Protein AF-A0A9P6V742-F1 (afdb_monomer)

Secondary structure (DSSP, 8-state):
--HHHHHHHHHHHHHHHH-TT-HHHHHHHHHHHHHHT-HHHHHHHHHHHHHTT-TTHHHHHHHHHHHHHHHHHHHHHHHHTT-

Nearest PDB structures (foldseek):
  5lyp-assembly1_A  TM=8.861E-01  e=2.647E-02  Saccharomyces cerevisiae
  3sz7-assembly1_A  TM=9.044E-01  e=6.900E-02  Aspergillus fumigatus Af293
  4apo-assembly1_A  TM=8.701E-01  e=8.768E-02  Homo sapiens
  7x9r-assembly1_A  TM=7.379E-01  e=1.333E-01  Listeria monocytogenes
  3rkv-assembly1_A  TM=7.466E-01  e=8.535E-01  Caenorhabditis elegans

Structure (mmCIF, N/CA/C/O backbone):
data_AF-A0A9P6V742-F1
#
_entry.id   AF-A0A9P6V742-F1
#
loop_
_atom_site.group_PDB
_atom_site.id
_atom_site.type_symbol
_atom_site.label_atom_id
_atom_site.label_alt_id
_atom_site.label_comp_id
_atom_site.label_asym_id
_atom_site.label_entity_id
_atom_site.label_seq_id
_atom_site.pdbx_PDB_ins_code
_atom_site.Cartn_x
_atom_site.Cartn_y
_atom_site.Cartn_z
_atom_site.occupancy
_atom_site.B_iso_or_equiv
_atom_site.auth_seq_id
_atom_site.auth_comp_id
_atom_site.auth_asym_id
_atom_site.auth_atom_id
_atom_site.pdbx_PDB_model_num
ATOM 1 N N . LEU A 1 1 ? -11.757 13.053 3.386 1.00 50.06 1 LEU A N 1
ATOM 2 C CA . LEU A 1 1 ? -11.159 12.490 2.159 1.00 50.06 1 LEU A CA 1
ATOM 3 C C . LEU A 1 1 ? -10.182 13.523 1.629 1.00 50.06 1 LEU A C 1
ATOM 5 O O . LEU A 1 1 ? -10.605 14.604 1.236 1.00 50.06 1 LEU A O 1
ATOM 9 N N . ASN A 1 2 ? -8.883 13.258 1.764 1.00 64.31 2 ASN A N 1
ATOM 10 C CA . ASN A 1 2 ? -7.852 14.115 1.187 1.00 64.31 2 ASN A CA 1
ATOM 11 C C . ASN A 1 2 ? -7.801 13.779 -0.302 1.00 64.31 2 ASN A C 1
ATOM 13 O O . ASN A 1 2 ? -7.158 12.803 -0.666 1.00 64.31 2 ASN A O 1
ATOM 17 N N . SER A 1 3 ? -8.489 14.561 -1.137 1.00 79.50 3 SER A N 1
ATOM 18 C CA . SER A 1 3 ? -8.648 14.319 -2.584 1.00 79.50 3 SER A CA 1
ATOM 19 C C . SER A 1 3 ? -7.341 13.950 -3.308 1.00 79.50 3 SER A C 1
ATOM 21 O O . SER A 1 3 ? -7.358 13.174 -4.258 1.00 79.50 3 SER A O 1
ATOM 23 N N . ASN A 1 4 ? -6.203 14.459 -2.826 1.00 88.38 4 ASN A N 1
ATOM 24 C CA . ASN A 1 4 ? -4.876 14.175 -3.374 1.00 88.38 4 ASN A CA 1
ATOM 25 C C . ASN A 1 4 ? -4.405 12.734 -3.102 1.00 88.38 4 ASN A C 1
ATOM 27 O O . ASN A 1 4 ? -3.702 12.158 -3.924 1.00 88.38 4 ASN A O 1
ATOM 31 N N . LEU A 1 5 ? -4.779 12.146 -1.961 1.00 90.75 5 LEU A N 1
ATOM 32 C CA . LEU A 1 5 ? -4.426 10.766 -1.612 1.00 90.75 5 LEU A CA 1
ATOM 33 C C . LEU A 1 5 ? -5.238 9.760 -2.427 1.00 90.75 5 LEU A C 1
ATOM 35 O O . LEU A 1 5 ? -4.685 8.766 -2.883 1.00 90.75 5 LEU A O 1
ATOM 39 N N . ASP A 1 6 ? -6.520 10.045 -2.664 1.00 90.19 6 ASP A N 1
ATOM 40 C CA . ASP A 1 6 ? -7.370 9.194 -3.502 1.00 90.19 6 ASP A CA 1
ATOM 41 C C . ASP A 1 6 ? -6.883 9.200 -4.960 1.00 90.19 6 ASP A C 1
ATOM 43 O O . ASP A 1 6 ? -6.900 8.176 -5.641 1.00 90.19 6 ASP A O 1
ATOM 47 N N . GLU A 1 7 ? -6.414 10.348 -5.454 1.00 93.12 7 GLU A N 1
ATOM 48 C CA . GLU A 1 7 ? -5.790 10.452 -6.773 1.00 93.12 7 GLU A CA 1
ATOM 49 C C . GLU A 1 7 ? -4.435 9.741 -6.844 1.00 93.12 7 GLU A C 1
ATOM 51 O O . GLU A 1 7 ? -4.209 8.959 -7.770 1.00 93.12 7 GLU A O 1
ATOM 56 N N . ALA A 1 8 ? -3.573 9.928 -5.841 1.00 95.50 8 ALA 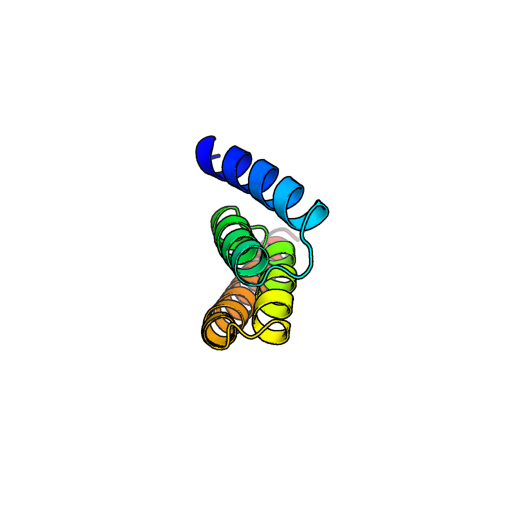A N 1
ATOM 57 C CA . ALA A 1 8 ? -2.308 9.204 -5.742 1.00 95.50 8 ALA A CA 1
ATOM 58 C C . ALA A 1 8 ? -2.527 7.684 -5.722 1.00 95.50 8 ALA A C 1
ATOM 60 O O . ALA A 1 8 ? -1.815 6.956 -6.414 1.00 95.50 8 ALA A O 1
ATOM 61 N N . LEU A 1 9 ? -3.547 7.210 -4.997 1.00 95.12 9 LEU A N 1
ATOM 62 C CA . LEU A 1 9 ? -3.899 5.796 -4.939 1.00 95.12 9 LEU A CA 1
ATOM 63 C C . LEU A 1 9 ? -4.267 5.267 -6.327 1.00 95.12 9 LEU A C 1
ATOM 65 O O . LEU A 1 9 ? -3.717 4.256 -6.754 1.00 95.12 9 LEU A O 1
ATOM 69 N N . ARG A 1 10 ? -5.128 5.979 -7.070 1.00 95.25 10 ARG A N 1
ATOM 70 C CA . ARG A 1 10 ? -5.498 5.591 -8.443 1.00 95.25 10 ARG A CA 1
ATOM 71 C C . ARG A 1 10 ? -4.285 5.534 -9.372 1.00 95.25 10 ARG A C 1
ATOM 73 O O . ARG A 1 10 ? -4.154 4.585 -10.144 1.00 95.25 10 ARG A O 1
ATOM 80 N N . HIS A 1 11 ? -3.400 6.529 -9.310 1.00 96.75 11 HIS A N 1
ATOM 81 C CA . HIS A 1 11 ? -2.199 6.551 -10.147 1.00 96.75 11 HIS A CA 1
ATOM 82 C C . HIS A 1 11 ? -1.235 5.415 -9.807 1.00 96.75 11 HIS A C 1
ATOM 84 O O . HIS A 1 11 ? -0.721 4.767 -10.717 1.00 96.75 11 HIS A O 1
ATOM 90 N N . LEU A 1 12 ? -1.030 5.130 -8.521 1.00 97.81 12 LEU A N 1
ATOM 91 C CA . LEU A 1 12 ? -0.168 4.033 -8.086 1.00 97.81 12 LEU A CA 1
ATOM 92 C C . LEU A 1 12 ? -0.762 2.663 -8.408 1.00 97.81 12 LEU A C 1
ATOM 94 O O . LEU A 1 12 ? -0.023 1.776 -8.813 1.00 97.81 12 LEU A O 1
ATOM 98 N N . GLN A 1 13 ? -2.082 2.492 -8.319 1.00 97.56 13 GLN A N 1
ATOM 99 C CA . GLN A 1 13 ? -2.752 1.271 -8.776 1.00 97.56 13 GLN A CA 1
ATOM 100 C C . GLN A 1 13 ? -2.564 1.062 -10.285 1.00 97.56 13 GLN A C 1
ATOM 102 O O . GLN A 1 13 ? -2.241 -0.041 -10.722 1.00 97.56 13 GLN A O 1
ATOM 107 N N . ALA A 1 14 ? -2.711 2.118 -11.092 1.00 98.12 14 ALA A N 1
ATOM 108 C CA . ALA A 1 14 ? -2.447 2.042 -12.527 1.00 98.12 14 ALA A CA 1
ATOM 109 C C . ALA A 1 14 ? -0.975 1.705 -12.822 1.00 98.12 14 ALA A C 1
ATOM 111 O O . ALA A 1 14 ? -0.699 0.855 -13.667 1.00 98.12 14 ALA A O 1
ATOM 112 N N . ALA A 1 15 ? -0.037 2.3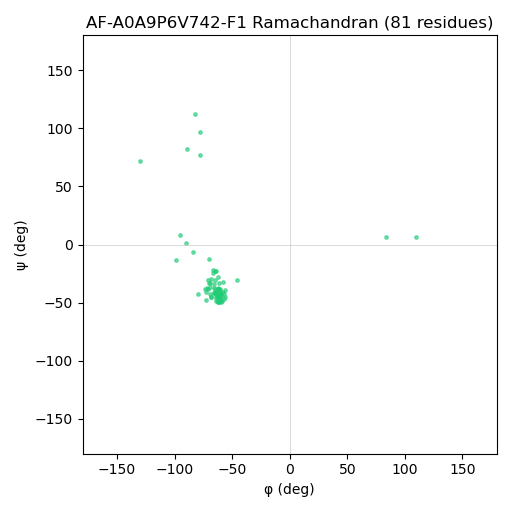17 -12.096 1.00 98.19 15 ALA A N 1
ATOM 113 C CA . ALA A 1 15 ? 1.388 2.032 -12.223 1.00 98.19 15 ALA A CA 1
ATOM 114 C C . ALA A 1 15 ? 1.717 0.578 -11.835 1.00 98.19 15 ALA A C 1
ATOM 116 O O . ALA A 1 15 ? 2.417 -0.103 -12.579 1.00 98.19 15 ALA A O 1
ATOM 117 N N . ALA A 1 16 ? 1.144 0.070 -10.740 1.00 97.94 16 ALA A N 1
ATOM 118 C CA . ALA A 1 16 ? 1.323 -1.310 -10.286 1.00 97.94 16 ALA A CA 1
ATOM 119 C C . ALA A 1 16 ? 0.735 -2.336 -11.268 1.00 97.94 16 ALA A C 1
ATOM 121 O O . ALA A 1 16 ? 1.277 -3.428 -11.413 1.00 97.94 16 ALA A O 1
ATOM 122 N N . ASN A 1 17 ? -0.332 -1.983 -11.992 1.00 97.69 17 ASN A N 1
ATOM 123 C CA . ASN A 1 17 ? -0.872 -2.828 -13.061 1.00 97.69 17 ASN A CA 1
ATOM 124 C C . ASN A 1 17 ? 0.062 -2.904 -14.279 1.00 97.69 17 ASN A C 1
ATOM 126 O O . ASN A 1 17 ? 0.109 -3.932 -14.950 1.00 97.69 17 ASN A O 1
ATOM 130 N N . ILE A 1 18 ? 0.789 -1.824 -14.579 1.00 98.56 18 ILE A N 1
ATOM 131 C CA . ILE A 1 18 ? 1.734 -1.764 -1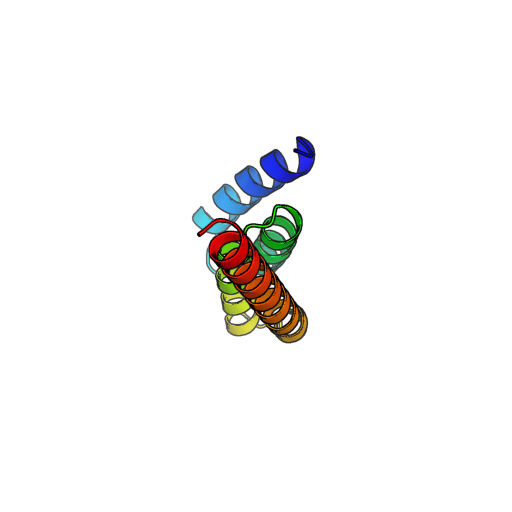5.705 1.00 98.56 18 ILE A CA 1
ATOM 132 C C . ILE A 1 18 ? 3.056 -2.449 -15.340 1.00 98.56 18 ILE A C 1
ATOM 134 O O . ILE A 1 18 ? 3.611 -3.193 -16.147 1.00 98.56 18 ILE A O 1
ATOM 138 N N . ALA A 1 19 ? 3.556 -2.206 -14.130 1.00 98.06 19 ALA A N 1
ATOM 139 C CA . ALA A 1 19 ? 4.851 -2.676 -13.655 1.00 98.06 19 ALA A CA 1
ATOM 140 C C . ALA A 1 19 ? 4.712 -3.357 -12.279 1.00 98.06 19 ALA A C 1
ATOM 142 O O . ALA A 1 19 ? 5.158 -2.821 -11.264 1.00 98.06 19 ALA A O 1
ATOM 143 N N . PRO A 1 20 ? 4.113 -4.561 -12.215 1.00 97.75 20 PRO A N 1
ATOM 144 C CA . PRO A 1 20 ? 3.834 -5.227 -10.941 1.00 97.75 20 PRO A CA 1
ATOM 145 C C . PRO A 1 20 ? 5.094 -5.661 -10.181 1.00 97.75 20 PRO A C 1
ATOM 147 O O . PRO A 1 20 ? 5.028 -5.848 -8.970 1.00 97.75 20 PRO A O 1
ATOM 150 N N . GLN A 1 21 ? 6.224 -5.816 -10.878 1.00 98.00 21 GLN A N 1
ATOM 151 C CA . GLN A 1 21 ? 7.517 -6.219 -10.308 1.00 98.00 21 GLN A CA 1
ATOM 152 C C . GLN A 1 21 ? 8.431 -5.032 -9.969 1.00 98.00 21 GLN A C 1
ATOM 154 O O . GLN A 1 21 ? 9.598 -5.227 -9.642 1.00 98.00 21 GLN A O 1
ATOM 159 N N . ASP A 1 22 ? 7.930 -3.803 -10.063 1.00 98.50 22 ASP A N 1
ATOM 160 C CA . ASP A 1 22 ? 8.676 -2.631 -9.624 1.00 98.50 22 ASP A CA 1
ATOM 161 C C . ASP A 1 22 ? 8.514 -2.456 -8.108 1.00 98.50 22 ASP A C 1
ATOM 163 O O . ASP A 1 22 ? 7.423 -2.171 -7.601 1.00 98.50 22 ASP A O 1
ATOM 167 N N . ALA A 1 23 ? 9.610 -2.659 -7.377 1.00 98.25 23 ALA A N 1
ATOM 168 C CA . ALA A 1 23 ? 9.602 -2.629 -5.922 1.00 98.25 23 ALA A CA 1
ATOM 169 C C . ALA A 1 23 ? 9.194 -1.253 -5.368 1.00 98.25 23 ALA A C 1
ATOM 171 O O . ALA A 1 23 ? 8.472 -1.184 -4.372 1.00 98.25 23 ALA A O 1
ATOM 172 N N . GLU A 1 24 ? 9.615 -0.157 -6.010 1.00 98.31 24 GLU A N 1
ATOM 173 C CA . GLU A 1 24 ? 9.317 1.204 -5.555 1.00 98.31 24 GLU A CA 1
ATOM 174 C C . GLU A 1 24 ? 7.843 1.548 -5.762 1.00 98.31 24 GLU A C 1
ATOM 176 O O . GLU A 1 24 ? 7.222 2.165 -4.893 1.00 98.31 24 GLU A O 1
ATOM 181 N N . ILE A 1 25 ? 7.249 1.103 -6.874 1.00 98.44 25 ILE A N 1
ATOM 182 C CA . ILE A 1 25 ? 5.807 1.249 -7.110 1.00 98.44 25 ILE A CA 1
ATOM 183 C C . ILE A 1 25 ? 5.017 0.503 -6.033 1.00 98.44 25 ILE A C 1
ATOM 185 O O . ILE A 1 25 ? 4.099 1.081 -5.447 1.00 98.44 25 ILE A O 1
ATOM 189 N N . GLN A 1 26 ? 5.393 -0.743 -5.724 1.00 98.69 26 GLN A N 1
ATOM 190 C CA . GLN A 1 26 ? 4.745 -1.516 -4.659 1.00 98.69 26 GLN A CA 1
ATOM 191 C C . GLN A 1 26 ? 4.920 -0.849 -3.288 1.00 98.69 26 GLN A C 1
ATOM 193 O O . GLN A 1 26 ? 3.967 -0.735 -2.518 1.00 98.69 26 GLN A O 1
ATOM 198 N N . PHE A 1 27 ? 6.107 -0.321 -2.991 1.00 98.69 27 PHE A N 1
ATOM 199 C CA . PHE A 1 27 ? 6.355 0.399 -1.745 1.00 98.69 27 PHE A CA 1
ATOM 200 C C . PHE A 1 27 ? 5.479 1.651 -1.618 1.00 98.69 27 PHE A C 1
ATOM 202 O O . PHE A 1 27 ? 4.800 1.835 -0.606 1.00 98.69 27 PHE A O 1
ATOM 209 N N . ASN A 1 28 ? 5.442 2.486 -2.657 1.00 98.19 28 ASN A N 1
ATOM 210 C CA . ASN A 1 28 ? 4.653 3.716 -2.672 1.00 98.19 28 ASN A CA 1
ATOM 211 C C . ASN A 1 28 ? 3.147 3.430 -2.612 1.00 98.19 28 ASN A C 1
ATOM 213 O O . ASN A 1 28 ? 2.416 4.126 -1.903 1.00 98.19 28 ASN A O 1
ATOM 217 N N . LEU A 1 29 ? 2.676 2.381 -3.296 1.00 98.44 29 LEU A N 1
ATOM 218 C CA . LEU A 1 29 ? 1.294 1.917 -3.183 1.00 98.44 29 LEU A CA 1
ATOM 219 C C . LEU A 1 29 ? 0.972 1.491 -1.744 1.00 98.44 29 LEU A C 1
ATOM 221 O O . LEU A 1 29 ? -0.109 1.814 -1.248 1.00 98.44 29 LEU A O 1
ATOM 225 N N . GLY A 1 30 ? 1.916 0.848 -1.050 1.00 98.31 30 GLY A N 1
ATOM 226 C CA . GLY A 1 30 ? 1.811 0.523 0.372 1.00 98.31 30 GLY A CA 1
ATOM 227 C C . GLY A 1 30 ? 1.621 1.761 1.249 1.00 98.31 30 GLY A C 1
ATOM 228 O O . GLY A 1 30 ? 0.684 1.814 2.048 1.00 98.31 30 GLY A O 1
ATOM 229 N N . VAL A 1 31 ? 2.451 2.787 1.038 1.00 97.88 31 VAL A N 1
ATOM 230 C CA . VAL A 1 31 ? 2.385 4.067 1.766 1.00 97.88 31 VAL A CA 1
ATOM 231 C C . VAL A 1 31 ? 1.035 4.751 1.574 1.00 97.88 31 VAL A C 1
ATOM 233 O O . VAL A 1 31 ? 0.397 5.153 2.549 1.00 97.88 31 VAL A O 1
ATOM 236 N N . ILE A 1 32 ? 0.571 4.883 0.331 1.00 97.56 32 ILE A N 1
ATOM 237 C CA . ILE A 1 32 ? -0.685 5.588 0.053 1.00 97.56 32 ILE A CA 1
ATOM 238 C C . ILE A 1 32 ? -1.904 4.782 0.518 1.00 97.56 32 ILE A C 1
ATOM 240 O O . ILE A 1 32 ? -2.839 5.359 1.078 1.00 97.56 32 ILE A O 1
ATOM 244 N N . SER A 1 33 ? -1.886 3.456 0.377 1.00 97.75 33 SER A N 1
ATOM 245 C CA . SER A 1 33 ? -2.939 2.587 0.924 1.00 97.75 33 SER A CA 1
ATOM 246 C C . SER A 1 33 ? -3.029 2.722 2.451 1.00 97.75 33 SER A C 1
ATOM 248 O O . SER A 1 33 ? -4.111 2.871 3.015 1.00 97.75 33 SER A O 1
ATOM 250 N N . GLU A 1 34 ? -1.886 2.792 3.141 1.00 97.44 34 GLU A N 1
ATOM 251 C CA . GLU A 1 34 ? -1.846 2.995 4.590 1.00 97.44 34 GLU A CA 1
ATOM 252 C C . GLU A 1 34 ? -2.429 4.358 4.996 1.00 97.44 34 GLU A C 1
ATOM 254 O O . GLU A 1 34 ? -3.212 4.440 5.945 1.00 97.44 34 GLU A O 1
ATOM 259 N N . GLN A 1 35 ? -2.077 5.425 4.273 1.00 95.75 35 GLN A N 1
ATOM 260 C CA . GLN A 1 35 ? -2.563 6.782 4.546 1.00 95.75 35 GLN A CA 1
ATOM 261 C C . GLN A 1 35 ? -4.058 6.961 4.257 1.00 95.75 35 GLN A C 1
ATOM 263 O O . GLN A 1 35 ? -4.717 7.767 4.915 1.00 95.75 35 GLN A O 1
ATOM 268 N N . THR A 1 36 ? -4.600 6.213 3.296 1.00 94.31 36 THR A N 1
ATOM 269 C CA . THR A 1 36 ? -6.037 6.199 2.971 1.00 94.31 36 THR A CA 1
ATOM 270 C C . THR A 1 36 ? -6.844 5.256 3.872 1.00 94.31 36 THR A C 1
ATOM 272 O O . THR A 1 36 ? -8.074 5.285 3.852 1.00 94.31 36 THR A O 1
ATOM 275 N N . GLY A 1 37 ? -6.176 4.474 4.728 1.00 94.25 37 GLY A N 1
ATOM 276 C CA . GLY A 1 37 ? -6.809 3.540 5.661 1.00 94.25 37 GLY A CA 1
ATOM 277 C C . GLY A 1 37 ? -7.170 2.185 5.046 1.00 94.25 37 GLY A C 1
ATOM 278 O O . GLY A 1 37 ? -7.789 1.361 5.729 1.00 94.25 37 GLY A O 1
ATOM 279 N N . ASP A 1 38 ? -6.767 1.939 3.797 1.00 96.31 38 ASP A N 1
ATOM 280 C CA . ASP A 1 38 ? -6.795 0.624 3.163 1.00 96.31 38 ASP A CA 1
ATOM 281 C C . ASP A 1 38 ? -5.615 -0.219 3.668 1.00 96.31 38 ASP A C 1
ATOM 283 O O . ASP A 1 38 ? -4.577 -0.390 3.024 1.00 96.31 38 ASP A O 1
ATOM 287 N N . PHE A 1 39 ? -5.760 -0.727 4.891 1.00 97.81 39 PHE A N 1
ATOM 288 C CA . PHE A 1 39 ? -4.717 -1.533 5.516 1.00 97.81 39 PHE A CA 1
ATOM 289 C C . PHE A 1 39 ? -4.493 -2.875 4.813 1.00 97.81 39 PHE A C 1
ATOM 291 O O . PHE A 1 39 ? -3.396 -3.420 4.903 1.00 97.81 39 PHE A O 1
ATOM 298 N N . ASP A 1 40 ? -5.493 -3.404 4.106 1.00 98.19 40 ASP A N 1
ATOM 299 C CA . ASP A 1 40 ? -5.347 -4.632 3.325 1.00 98.19 40 ASP A CA 1
ATOM 300 C C . ASP A 1 40 ? -4.517 -4.397 2.062 1.00 98.19 40 ASP A C 1
ATOM 302 O O . ASP A 1 40 ? -3.542 -5.119 1.828 1.00 98.19 40 ASP A O 1
ATOM 306 N N . GLY A 1 41 ? -4.823 -3.338 1.307 1.00 97.94 41 GLY A N 1
ATOM 307 C CA . GLY A 1 41 ? -4.003 -2.901 0.178 1.00 97.94 41 GLY A CA 1
ATOM 308 C C . GLY A 1 41 ? -2.561 -2.615 0.594 1.00 97.94 41 GLY A C 1
ATOM 309 O O . GLY A 1 41 ? -1.621 -3.084 -0.049 1.00 97.94 41 GLY A O 1
ATOM 310 N N . ALA A 1 42 ? -2.373 -1.945 1.734 1.00 98.56 42 ALA A N 1
ATOM 311 C CA . ALA A 1 42 ? -1.047 -1.643 2.258 1.00 98.56 42 ALA A CA 1
ATOM 312 C C . ALA A 1 42 ? -0.243 -2.900 2.629 1.00 98.56 42 ALA A C 1
ATOM 314 O O . ALA A 1 42 ? 0.944 -2.984 2.318 1.00 98.56 42 ALA A O 1
ATOM 315 N N . ILE A 1 43 ? -0.876 -3.898 3.259 1.00 98.69 43 ILE A N 1
ATOM 316 C CA . ILE A 1 43 ? -0.226 -5.177 3.588 1.00 98.69 43 ILE A CA 1
ATOM 317 C C . ILE A 1 43 ? 0.246 -5.888 2.320 1.00 98.69 43 ILE A C 1
ATOM 319 O O . ILE A 1 43 ? 1.384 -6.360 2.284 1.00 98.69 43 ILE A O 1
ATOM 323 N N . ASN A 1 44 ? -0.601 -5.955 1.292 1.00 98.50 44 ASN A N 1
ATOM 324 C CA . ASN A 1 44 ? -0.265 -6.629 0.039 1.00 98.50 44 ASN A CA 1
ATOM 325 C C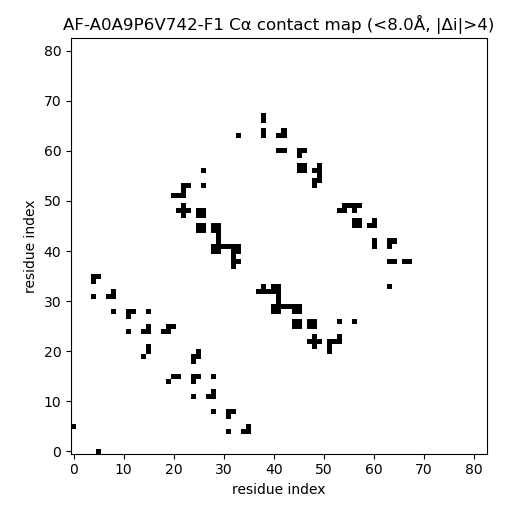 . ASN A 1 44 ? 0.903 -5.934 -0.668 1.00 98.50 44 ASN A C 1
ATOM 327 O O . ASN A 1 44 ? 1.884 -6.584 -1.024 1.00 98.50 44 ASN A O 1
ATOM 331 N N . ALA A 1 45 ? 0.831 -4.611 -0.799 1.00 98.62 45 ALA A N 1
ATOM 332 C CA . ALA A 1 45 ? 1.828 -3.827 -1.514 1.00 98.62 45 ALA A CA 1
ATOM 333 C C . ALA A 1 45 ? 3.182 -3.787 -0.778 1.00 98.62 45 ALA A C 1
ATOM 335 O O . ALA A 1 45 ? 4.222 -4.026 -1.387 1.00 98.62 45 ALA A O 1
ATOM 336 N N . TYR A 1 46 ? 3.199 -3.607 0.551 1.00 98.75 46 TYR A N 1
ATOM 337 C CA . TYR A 1 46 ? 4.450 -3.703 1.310 1.00 98.75 46 TYR A CA 1
ATOM 338 C C . TYR A 1 46 ? 5.043 -5.116 1.306 1.00 98.75 46 TYR A C 1
ATOM 340 O O . TYR A 1 46 ? 6.264 -5.240 1.305 1.00 98.75 46 TYR A O 1
ATOM 348 N N . SER A 1 47 ? 4.221 -6.173 1.297 1.00 98.75 47 SER A N 1
ATOM 349 C CA . SER A 1 47 ? 4.734 -7.548 1.178 1.00 98.75 47 SER A CA 1
ATOM 350 C C . SER A 1 47 ? 5.413 -7.758 -0.177 1.00 98.75 47 SER A C 1
ATOM 352 O O . SER A 1 47 ? 6.551 -8.212 -0.212 1.00 98.75 47 SER A O 1
ATOM 354 N N . ALA A 1 48 ? 4.781 -7.315 -1.269 1.00 98.56 48 ALA A N 1
ATOM 355 C CA . ALA A 1 48 ? 5.386 -7.357 -2.599 1.00 98.56 48 ALA A CA 1
ATOM 356 C C . ALA A 1 48 ? 6.688 -6.539 -2.674 1.00 98.56 48 ALA A C 1
ATOM 358 O O . ALA A 1 48 ? 7.668 -6.998 -3.246 1.00 98.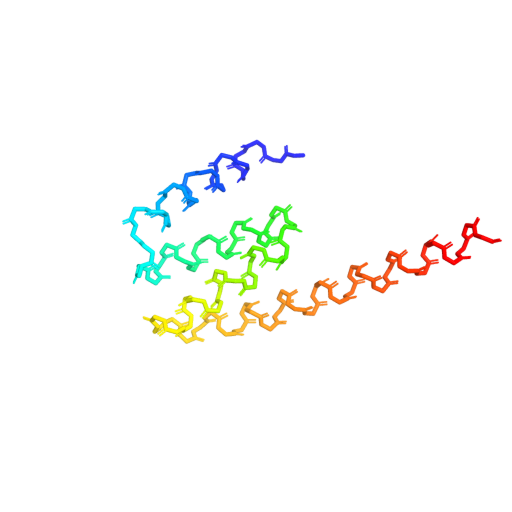56 48 ALA A O 1
ATOM 359 N N . ALA A 1 49 ? 6.736 -5.355 -2.055 1.00 98.69 49 ALA A N 1
ATOM 360 C CA . ALA A 1 49 ? 7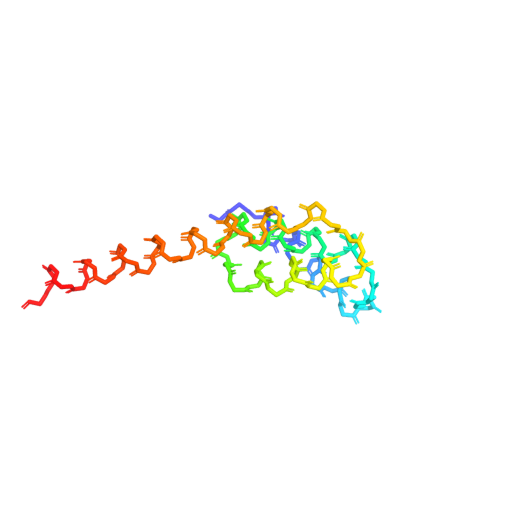.952 -4.543 -2.010 1.00 98.69 49 ALA A CA 1
ATOM 361 C C . ALA A 1 49 ? 9.112 -5.255 -1.288 1.00 98.69 49 ALA A C 1
ATOM 363 O O . ALA A 1 49 ? 10.248 -5.172 -1.750 1.00 98.69 49 ALA A O 1
ATOM 364 N N . VAL A 1 50 ? 8.834 -5.974 -0.190 1.00 98.62 50 VAL A N 1
ATOM 365 C CA . VAL A 1 50 ? 9.833 -6.817 0.494 1.00 98.62 50 VAL A CA 1
ATOM 366 C C . VAL A 1 50 ? 10.317 -7.931 -0.431 1.00 98.62 50 VAL A C 1
ATOM 368 O O . VAL A 1 50 ? 11.522 -8.089 -0.600 1.00 98.62 50 VAL A O 1
ATOM 371 N N . ASP A 1 51 ? 9.397 -8.658 -1.068 1.00 98.50 51 ASP A N 1
ATOM 372 C CA . ASP A 1 51 ? 9.736 -9.774 -1.962 1.00 98.50 51 ASP A CA 1
ATOM 373 C C . ASP A 1 51 ? 10.567 -9.320 -3.178 1.00 98.50 51 ASP A C 1
ATOM 375 O O . ASP A 1 51 ? 11.377 -10.083 -3.705 1.00 98.50 51 ASP A O 1
ATOM 379 N N . LEU A 1 52 ? 10.402 -8.062 -3.598 1.00 98.38 52 LEU A N 1
ATOM 380 C CA . LEU A 1 52 ? 11.142 -7.432 -4.695 1.00 98.38 52 LEU A CA 1
ATOM 381 C C . LEU A 1 52 ? 12.436 -6.719 -4.246 1.00 98.38 52 LEU A C 1
ATOM 383 O O . LEU A 1 52 ? 13.139 -6.160 -5.087 1.00 98.38 52 LEU A O 1
ATOM 387 N N . GLY A 1 53 ? 12.781 -6.753 -2.952 1.00 97.56 53 GLY A N 1
ATOM 388 C CA . GLY A 1 53 ? 14.090 -6.327 -2.436 1.00 97.56 53 GLY A CA 1
ATOM 389 C C . GLY A 1 53 ? 14.119 -5.037 -1.609 1.00 97.56 53 GLY A C 1
ATOM 390 O O . GLY A 1 53 ? 15.200 -4.580 -1.237 1.00 97.56 53 GLY A O 1
ATOM 391 N N . ILE A 1 54 ? 12.971 -4.435 -1.282 1.00 97.94 54 ILE A N 1
ATOM 392 C CA . ILE A 1 54 ? 12.906 -3.304 -0.342 1.00 97.94 54 ILE A CA 1
ATOM 393 C C . ILE A 1 54 ? 12.727 -3.845 1.081 1.00 97.94 54 ILE A C 1
ATOM 395 O O . ILE A 1 54 ? 11.634 -3.855 1.646 1.00 97.94 54 ILE A O 1
ATOM 399 N N . ASP A 1 55 ? 13.830 -4.253 1.708 1.00 95.88 55 ASP A N 1
ATOM 400 C CA . ASP A 1 55 ? 13.831 -4.798 3.076 1.00 95.88 55 ASP A CA 1
ATOM 401 C C . ASP A 1 55 ? 13.245 -3.827 4.113 1.00 95.88 55 ASP A C 1
ATOM 403 O O . ASP A 1 55 ? 12.595 -4.232 5.084 1.00 95.88 55 ASP A O 1
ATOM 407 N N . THR A 1 56 ? 13.426 -2.519 3.903 1.00 92.38 56 THR A N 1
ATOM 408 C CA . THR A 1 56 ? 12.883 -1.466 4.776 1.00 92.38 56 THR A CA 1
ATOM 409 C C . THR A 1 56 ? 11.351 -1.451 4.793 1.00 92.38 56 THR A C 1
ATOM 411 O O . THR A 1 56 ? 10.756 -1.021 5.785 1.00 92.38 56 THR A O 1
ATOM 414 N N . ALA A 1 57 ? 10.688 -1.996 3.764 1.00 97.12 57 ALA A N 1
ATOM 415 C CA . ALA A 1 57 ? 9.235 -2.147 3.716 1.00 97.12 57 ALA A CA 1
ATOM 416 C C . ALA A 1 57 ? 8.706 -3.108 4.792 1.00 97.12 57 ALA A C 1
ATOM 418 O O . ALA A 1 57 ? 7.563 -2.970 5.230 1.00 97.12 57 ALA A O 1
ATOM 419 N N . SER A 1 58 ? 9.541 -4.020 5.303 1.00 97.69 58 SER A N 1
ATOM 420 C CA . SER A 1 58 ? 9.158 -4.970 6.356 1.00 97.69 58 SER A CA 1
ATOM 421 C C . SER A 1 58 ? 8.732 -4.285 7.661 1.00 97.69 58 SER A C 1
ATOM 423 O O . SER A 1 58 ? 7.833 -4.769 8.356 1.00 97.69 58 SER A O 1
ATOM 425 N N . VAL A 1 59 ? 9.326 -3.131 7.986 1.00 98.19 59 VAL A N 1
ATOM 426 C CA . VAL A 1 59 ? 8.943 -2.324 9.153 1.00 98.19 59 VAL A CA 1
ATOM 427 C C . VAL A 1 59 ? 7.550 -1.733 8.948 1.00 98.19 59 VAL A C 1
ATOM 429 O O . VAL A 1 59 ? 6.700 -1.837 9.834 1.00 98.19 59 VAL A O 1
ATOM 432 N N . ASN A 1 60 ? 7.278 -1.191 7.760 1.00 98.31 60 ASN A N 1
ATOM 433 C CA . ASN A 1 60 ? 5.966 -0.638 7.427 1.00 98.31 60 ASN A CA 1
ATOM 434 C C . ASN A 1 60 ? 4.887 -1.728 7.404 1.00 98.31 60 ASN A C 1
ATOM 436 O O . ASN A 1 60 ? 3.823 -1.552 7.994 1.00 98.31 60 ASN A O 1
ATOM 440 N N . LEU A 1 61 ? 5.195 -2.904 6.851 1.00 98.56 61 LEU A N 1
ATOM 441 C CA . LEU A 1 61 ? 4.310 -4.068 6.871 1.00 98.56 61 LEU A CA 1
ATOM 442 C C . LEU A 1 61 ? 3.903 -4.467 8.299 1.00 98.56 61 LEU A C 1
ATOM 444 O O . LEU A 1 61 ? 2.727 -4.722 8.566 1.00 98.56 61 LEU A O 1
ATOM 448 N N . ARG A 1 62 ? 4.862 -4.513 9.235 1.00 98.25 62 ARG A N 1
ATOM 449 C CA . ARG A 1 62 ? 4.581 -4.795 10.656 1.00 98.25 62 ARG A CA 1
ATOM 450 C C . ARG A 1 62 ? 3.688 -3.716 11.269 1.00 98.25 62 ARG A C 1
ATOM 452 O O . ARG A 1 62 ? 2.711 -4.049 11.937 1.00 98.25 62 ARG A O 1
ATOM 459 N N . ASN A 1 63 ? 3.984 -2.446 11.003 1.00 98.25 63 ASN A N 1
ATOM 460 C CA . ASN A 1 63 ? 3.216 -1.316 11.526 1.00 98.25 63 ASN A CA 1
ATOM 461 C C . ASN A 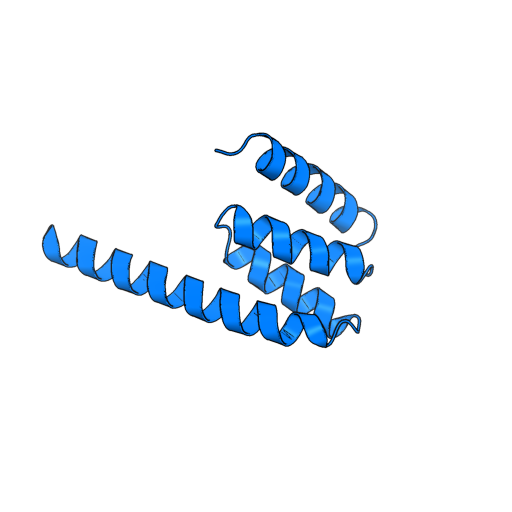1 63 ? 1.762 -1.330 11.036 1.00 98.25 63 ASN A C 1
ATOM 463 O O . ASN A 1 63 ? 0.843 -1.172 11.842 1.00 98.25 63 ASN A O 1
ATOM 467 N N . VAL A 1 64 ? 1.536 -1.571 9.741 1.00 98.19 64 VAL A N 1
ATOM 468 C CA . VAL A 1 64 ? 0.187 -1.644 9.164 1.00 98.19 64 VAL A CA 1
ATOM 469 C C . VAL A 1 64 ? -0.606 -2.808 9.741 1.00 98.19 64 VAL A C 1
ATOM 471 O O . VAL A 1 64 ? -1.774 -2.627 10.083 1.00 98.19 64 VAL A O 1
ATOM 474 N N . LYS A 1 65 ? 0.010 -3.984 9.920 1.00 98.31 65 LYS A N 1
ATOM 475 C CA . LYS A 1 65 ? -0.660 -5.125 10.566 1.00 98.31 65 LYS A CA 1
ATOM 476 C C . LYS A 1 65 ? -1.150 -4.748 11.965 1.00 98.31 65 LYS A C 1
ATOM 478 O O . LYS A 1 65 ? -2.321 -4.963 12.268 1.00 98.31 65 LYS A O 1
ATOM 483 N N . THR A 1 66 ? -0.313 -4.102 12.778 1.00 98.19 66 THR A N 1
ATOM 484 C CA . THR A 1 66 ? -0.706 -3.609 14.111 1.00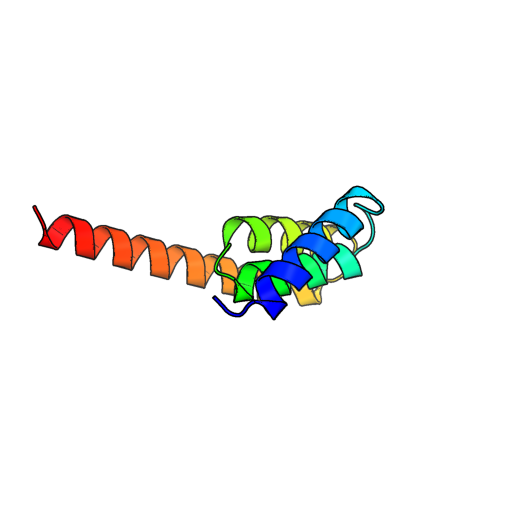 98.19 66 THR A CA 1
ATOM 485 C C . THR A 1 66 ? -1.854 -2.598 14.040 1.00 98.19 66 THR A C 1
ATOM 487 O O . THR A 1 66 ? -2.817 -2.715 14.797 1.00 98.19 66 THR A O 1
ATOM 490 N N . LYS A 1 67 ? -1.803 -1.638 13.103 1.00 97.44 67 LYS A N 1
ATOM 491 C CA . LYS A 1 67 ? -2.890 -0.666 12.882 1.00 97.44 67 LYS A CA 1
ATOM 492 C C . LYS A 1 67 ? -4.206 -1.351 12.504 1.00 97.44 67 LYS A C 1
ATOM 494 O O . LYS A 1 67 ? -5.251 -0.994 13.047 1.00 97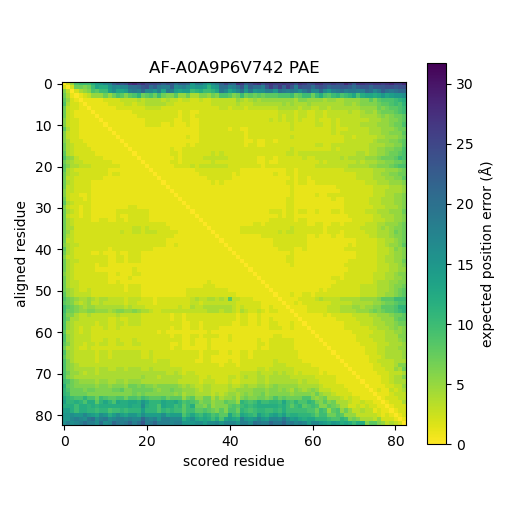.44 67 LYS A O 1
ATOM 499 N N . LYS A 1 68 ? -4.158 -2.362 11.629 1.00 97.38 68 LYS A N 1
ATOM 500 C CA . LYS A 1 68 ? -5.327 -3.158 11.237 1.00 97.38 68 LYS A CA 1
ATOM 501 C C . LYS A 1 68 ? -5.938 -3.888 12.431 1.00 97.38 68 LYS A C 1
ATOM 503 O O . LYS A 1 68 ? -7.143 -3.790 12.636 1.00 97.38 68 LYS A O 1
ATOM 508 N N . PHE A 1 69 ? -5.122 -4.566 13.240 1.00 96.62 69 PHE A N 1
ATOM 509 C CA . PHE A 1 69 ? -5.606 -5.250 14.443 1.00 96.62 69 PHE A CA 1
ATOM 510 C C . PHE A 1 69 ? -6.246 -4.283 15.442 1.00 96.62 69 PHE A C 1
ATOM 512 O O . PHE A 1 69 ? -7.336 -4.560 15.936 1.00 96.62 69 PHE A O 1
ATOM 519 N N . ALA A 1 70 ? -5.622 -3.129 15.693 1.00 96.19 70 ALA A N 1
ATOM 520 C CA . ALA A 1 70 ? -6.178 -2.115 16.586 1.00 96.19 70 ALA A CA 1
ATOM 521 C C . ALA A 1 70 ? -7.529 -1.570 16.086 1.00 96.19 70 ALA A C 1
ATOM 523 O O . ALA A 1 70 ? -8.445 -1.368 16.882 1.00 96.19 70 ALA A O 1
ATOM 524 N N . LYS A 1 71 ? -7.675 -1.366 14.768 1.00 94.31 71 LYS A N 1
ATOM 525 C CA . LYS A 1 71 ? -8.946 -0.954 14.153 1.00 94.31 71 LYS A CA 1
ATOM 526 C C . LYS A 1 71 ? -10.035 -2.011 14.355 1.00 94.31 71 LYS A C 1
ATOM 528 O O . LYS A 1 71 ? -11.113 -1.663 14.822 1.00 94.31 71 LYS A O 1
ATOM 533 N N . LEU A 1 72 ? -9.731 -3.280 14.076 1.00 94.50 72 LEU A N 1
ATOM 534 C CA . LEU A 1 72 ? -10.680 -4.388 14.235 1.00 94.50 72 LEU A CA 1
ATOM 535 C C . LEU A 1 72 ? -11.116 -4.585 15.692 1.00 94.50 72 LEU A C 1
ATOM 537 O O . LEU A 1 72 ? -12.297 -4.793 15.949 1.00 94.50 72 LEU A O 1
ATOM 541 N N . ALA A 1 73 ? -10.187 -4.482 16.647 1.00 95.00 73 ALA A N 1
ATOM 542 C CA . ALA A 1 73 ? -10.509 -4.575 18.072 1.00 95.00 73 ALA A CA 1
ATOM 543 C C . ALA A 1 73 ? -11.477 -3.460 18.499 1.00 95.00 73 ALA A C 1
ATOM 545 O O . ALA A 1 73 ? -12.514 -3.733 19.097 1.00 95.00 73 ALA A O 1
ATOM 546 N N . LYS A 1 74 ? -11.192 -2.215 18.099 1.00 93.31 74 LYS A N 1
ATOM 547 C CA . LYS A 1 74 ? -12.064 -1.067 18.377 1.00 93.31 74 LYS A CA 1
ATOM 548 C C . LYS A 1 74 ? -13.444 -1.209 17.726 1.00 93.31 74 LYS A C 1
ATOM 550 O O . LYS A 1 74 ? -14.448 -0.797 18.300 1.00 93.31 74 LYS A O 1
ATOM 555 N N . GLU A 1 75 ? -13.499 -1.748 16.510 1.00 91.44 75 GLU A N 1
ATOM 556 C CA . GLU A 1 75 ? -14.760 -2.009 15.814 1.00 91.44 75 GLU A CA 1
ATOM 557 C C . GLU A 1 75 ? -15.585 -3.078 16.537 1.00 91.44 75 GLU A C 1
ATOM 559 O O . GLU A 1 75 ? -16.783 -2.872 16.704 1.00 91.44 75 GLU A O 1
ATOM 564 N N . ALA A 1 76 ? -14.961 -4.155 17.023 1.00 91.06 76 ALA A N 1
ATOM 565 C CA . ALA A 1 76 ? -15.632 -5.194 17.805 1.00 91.06 76 ALA A CA 1
ATOM 566 C C . ALA A 1 76 ? -16.207 -4.648 19.125 1.00 91.06 76 ALA A C 1
ATOM 568 O O . ALA A 1 76 ? -17.399 -4.802 19.373 1.00 91.06 76 ALA A O 1
ATOM 569 N N . GLU A 1 77 ? -15.408 -3.910 19.905 1.00 90.25 77 GLU A N 1
ATOM 570 C CA . GLU A 1 77 ? -15.856 -3.261 21.150 1.00 90.25 77 GLU A CA 1
ATOM 571 C C . GLU A 1 77 ? -17.060 -2.332 20.920 1.00 90.25 77 GLU A C 1
ATOM 573 O O . GLU A 1 77 ? -17.989 -2.271 21.726 1.00 90.25 77 GLU A O 1
ATOM 578 N N . PHE A 1 78 ? -17.066 -1.604 19.799 1.00 85.88 78 PHE A N 1
ATOM 579 C CA . PHE A 1 78 ? -18.167 -0.711 19.450 1.00 85.88 78 PHE A CA 1
ATOM 580 C C . PHE A 1 78 ? -19.445 -1.454 19.044 1.00 85.88 78 PHE A C 1
ATOM 582 O O . PHE A 1 78 ? -20.536 -0.925 19.259 1.00 85.88 78 PHE A O 1
ATOM 589 N N . GLN A 1 79 ? -19.334 -2.645 18.449 1.00 83.12 79 GLN A N 1
ATOM 590 C CA . GLN A 1 79 ? -20.503 -3.482 18.169 1.00 83.12 79 GLN A CA 1
ATOM 591 C C . GLN A 1 79 ? -21.056 -4.104 19.451 1.00 83.12 79 GLN A C 1
ATOM 593 O O . GLN A 1 79 ? -22.268 -4.084 19.645 1.00 83.12 79 GLN A O 1
ATOM 598 N N . ASP A 1 80 ? -20.191 -4.573 20.351 1.00 85.69 80 ASP A N 1
ATOM 599 C CA . ASP A 1 80 ? -20.607 -5.133 21.641 1.00 85.69 80 ASP A CA 1
ATOM 600 C C . ASP A 1 80 ? -21.341 -4.096 22.501 1.00 85.69 80 ASP A C 1
ATOM 602 O O . ASP A 1 80 ? -22.344 -4.414 23.125 1.00 85.69 80 ASP A O 1
ATOM 606 N N . ALA A 1 81 ? -20.909 -2.830 22.478 1.00 84.62 81 ALA A N 1
ATOM 607 C CA . ALA A 1 81 ? -21.572 -1.743 23.205 1.00 84.62 81 ALA A CA 1
ATOM 608 C C . ALA A 1 81 ? -22.945 -1.328 22.633 1.00 84.62 81 ALA A C 1
ATOM 610 O O . ALA A 1 81 ? -23.658 -0.545 23.265 1.00 84.62 81 ALA A O 1
ATOM 611 N N . LYS A 1 82 ? -23.297 -1.777 21.421 1.00 80.19 82 LYS A N 1
ATOM 612 C CA . LYS A 1 82 ? -24.577 -1.474 20.756 1.00 80.19 82 LYS A CA 1
ATOM 613 C C . LYS A 1 82 ? -25.621 -2.583 20.885 1.00 80.19 82 LYS A C 1
ATOM 615 O O . LYS A 1 82 ? -26.777 -2.325 20.545 1.00 80.19 82 LYS A O 1
ATOM 620 N N . ASN A 1 83 ? -25.207 -3.771 21.317 1.00 68.88 83 ASN A N 1
ATOM 621 C CA . ASN A 1 83 ? -26.058 -4.945 21.512 1.00 68.88 83 ASN A CA 1
ATOM 622 C C . ASN A 1 83 ? -26.494 -5.065 22.975 1.00 68.88 83 ASN A C 1
ATOM 624 O O . ASN A 1 83 ? -27.601 -5.604 23.193 1.00 68.88 83 ASN A O 1
#

Radius of gyration: 14.32 Å; Cα contacts (8 Å, |Δi|>4): 89; chains: 1; bounding box: 40×24×39 Å

Foldseek 3Di:
DPVVLVVQLVVLVVVCVVCVLPLVSLLSNLVSCVVVVVLVSNLVSLVSSVVSPPVVSVVSNVVSVVVVVVVVVVVVVVVVVVD

pLDDT: mean 94.52, std 7.9, range [50.06, 98.75]

Mean predicted aligned error: 3.66 Å

Sequence (83 aa):
LNSNLDEALRHLQAAANIAPQDAEIQFNLGVISEQTGDFDGAINAYSAAVDLGIDTASVNLRNVKTKKFAKLAKEAEFQDAKN

Solvent-accessible surface area (backbone atoms only — not comparable to full-atom values): 4322 Å² total; per-residue (Å²): 133,62,68,66,54,62,49,49,41,54,53,34,53,53,46,32,72,75,42,72,82,38,30,66,48,26,38,52,36,12,54,41,23,48,75,72,64,38,42,67,57,13,42,52,22,14,48,51,6,32,77,57,67,39,66,74,30,52,59,54,34,55,52,41,52,54,52,45,53,54,50,54,51,55,52,50,55,56,51,62,77,73,109